Protein AF-A0A523VWP0-F1 (afdb_monomer_lite)

pLDDT: mean 94.39, std 4.13, range [69.75, 97.12]

Foldseek 3Di:
DDADPVVQAPPDWDDDPQFDCVVTGHPDDDDDDDPPPPDADPVRV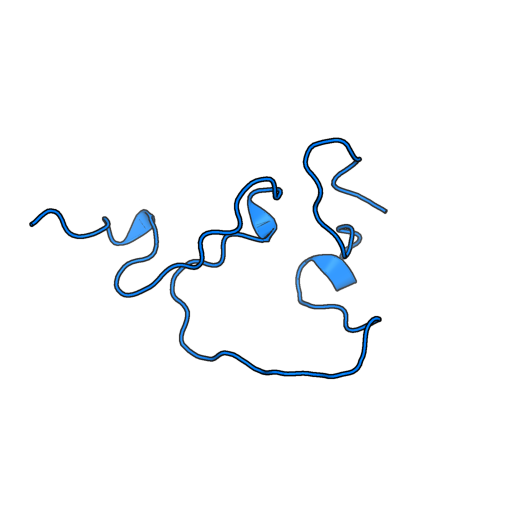VAADPVRGPVDDRGD

InterPro domains:
  IPR000572 Oxidoreductase, molybdopterin-binding domain [PF00174] (3-43)
  IPR036374 Oxidoreductase, molybdopterin-binding domain superfamily [G3DSA:3.90.420.10] (2-58)
  IPR036374 Oxidoreductase, molybdopterin-binding domain superfamily [SSF56524] (3-53)

Radius of gyration: 13.08 Å; chains: 1; bounding box: 28×24×39 Å

Structure (mmCIF, N/CA/C/O backbone):
data_AF-A0A523VWP0-F1
#
_entry.id   AF-A0A523VWP0-F1
#
loop_
_atom_site.group_PDB
_atom_site.id
_atom_site.type_symbol
_atom_site.label_atom_id
_atom_site.label_alt_id
_atom_site.label_comp_id
_atom_site.label_asym_id
_atom_site.label_entity_id
_atom_site.label_seq_id
_atom_site.pdbx_PDB_ins_code
_atom_site.Cartn_x
_atom_site.Cartn_y
_atom_site.Cartn_z
_atom_site.occupancy
_atom_site.B_iso_or_equiv
_atom_site.auth_seq_id
_atom_site.auth_comp_id
_atom_site.auth_asym_id
_atom_site.auth_atom_id
_atom_site.pdbx_PDB_model_num
ATOM 1 N N . GLU A 1 1 ? 0.939 -4.254 26.290 1.00 69.75 1 GLU A N 1
ATOM 2 C CA . GLU A 1 1 ? 0.844 -4.485 24.836 1.00 69.75 1 GLU A CA 1
ATOM 3 C C . GLU A 1 1 ? 0.562 -3.149 24.163 1.00 69.75 1 GLU A C 1
ATOM 5 O O . GLU A 1 1 ? -0.255 -2.402 24.689 1.00 69.75 1 GLU A O 1
ATOM 10 N N . ILE A 1 2 ? 1.291 -2.793 23.104 1.00 83.12 2 ILE A N 1
ATOM 11 C CA . ILE A 1 2 ? 1.096 -1.526 22.383 1.00 83.12 2 ILE A CA 1
ATOM 12 C C . ILE A 1 2 ? 0.491 -1.876 21.027 1.00 83.12 2 ILE A C 1
ATOM 14 O O . ILE A 1 2 ? 1.147 -2.516 20.209 1.00 83.12 2 ILE A O 1
ATOM 18 N N . ALA A 1 3 ? -0.761 -1.477 20.805 1.00 88.31 3 ALA A N 1
ATOM 19 C CA . ALA A 1 3 ? -1.418 -1.643 19.516 1.00 88.31 3 ALA A CA 1
ATOM 20 C C . ALA A 1 3 ? -0.848 -0.651 18.492 1.00 88.31 3 ALA A C 1
ATOM 22 O O . ALA A 1 3 ? -0.477 0.476 18.831 1.00 88.31 3 ALA A O 1
ATOM 23 N N . LEU A 1 4 ? -0.801 -1.062 17.225 1.00 92.12 4 LEU A N 1
ATOM 24 C CA . LEU A 1 4 ? -0.451 -0.171 16.124 1.00 92.12 4 LEU A CA 1
ATOM 25 C C . LEU A 1 4 ? -1.473 0.984 16.071 1.00 92.12 4 LEU A C 1
ATOM 27 O O . LEU A 1 4 ? -2.671 0.719 16.160 1.00 92.12 4 LEU A O 1
ATOM 31 N N . PRO A 1 5 ? -1.057 2.253 15.921 1.00 95.50 5 PRO A N 1
ATOM 32 C CA . PRO A 1 5 ? -2.006 3.330 15.667 1.00 95.50 5 PRO A CA 1
ATOM 33 C C . PRO A 1 5 ? -2.803 3.072 14.375 1.00 95.50 5 PRO A C 1
ATOM 35 O O . PRO A 1 5 ? -2.230 2.537 13.414 1.00 95.50 5 PRO A O 1
ATOM 38 N N . PRO A 1 6 ? -4.092 3.457 14.292 1.00 95.56 6 PRO A N 1
ATOM 39 C CA . PRO A 1 6 ? -4.898 3.295 13.081 1.00 95.56 6 PRO A CA 1
ATOM 40 C C . PRO A 1 6 ? -4.225 3.838 11.820 1.00 95.56 6 PRO A C 1
ATOM 42 O O . PRO A 1 6 ? -4.198 3.153 10.798 1.00 95.56 6 PRO A O 1
ATOM 45 N N . GLU A 1 7 ? -3.577 5.002 11.894 1.00 95.25 7 GLU A N 1
ATOM 46 C CA . GLU A 1 7 ? -2.852 5.611 10.774 1.00 95.25 7 GLU A CA 1
ATOM 47 C C . GLU A 1 7 ? -1.648 4.785 10.283 1.00 95.25 7 GLU A C 1
ATOM 49 O O . GLU A 1 7 ? -1.223 4.912 9.125 1.00 95.25 7 GLU A O 1
ATOM 54 N N . ARG A 1 8 ? -1.119 3.901 11.139 1.00 93.94 8 ARG A N 1
ATOM 55 C CA . ARG A 1 8 ? -0.008 2.995 10.827 1.00 93.94 8 ARG A CA 1
ATOM 56 C C . ARG A 1 8 ? -0.452 1.620 10.334 1.00 93.94 8 ARG A C 1
ATOM 58 O O . ARG A 1 8 ? 0.405 0.864 9.898 1.00 93.94 8 ARG A O 1
ATOM 65 N N . GLY A 1 9 ? -1.753 1.330 10.290 1.00 96.00 9 GLY A N 1
ATOM 66 C CA . GLY A 1 9 ? -2.276 0.129 9.630 1.00 96.00 9 GLY A CA 1
ATOM 67 C C . GLY A 1 9 ? -3.030 -0.846 10.525 1.00 96.00 9 GLY A C 1
ATOM 68 O O . GLY A 1 9 ? -3.237 -1.981 10.110 1.00 96.00 9 GLY A O 1
ATOM 69 N N . PHE A 1 10 ? -3.446 -0.447 11.730 1.00 95.44 10 PHE A N 1
ATOM 70 C CA . PHE A 1 10 ? -4.293 -1.295 12.579 1.00 95.44 10 PHE A CA 1
ATOM 71 C C . PHE A 1 10 ? -5.586 -1.712 11.850 1.00 95.44 10 PHE A C 1
ATOM 73 O O . PHE A 1 10 ? -6.184 -0.867 11.185 1.00 95.44 10 PHE A O 1
ATOM 80 N N . PRO A 1 11 ? -6.067 -2.963 11.974 1.00 95.38 11 PRO A N 1
ATOM 81 C CA . PRO A 1 11 ? -5.586 -4.015 12.875 1.00 95.38 11 PRO A CA 1
ATOM 82 C C . PRO A 1 11 ? -4.416 -4.835 12.330 1.00 95.38 11 PRO A C 1
ATOM 84 O O . PRO A 1 11 ? -3.827 -5.608 13.078 1.00 95.38 11 PRO A O 1
ATOM 87 N N . PHE A 1 12 ? -4.080 -4.695 11.046 1.00 95.06 12 PHE A N 1
ATOM 88 C CA . PHE A 1 12 ? -3.100 -5.558 10.403 1.00 95.06 12 PHE A CA 1
ATOM 89 C C . PHE A 1 12 ? -2.365 -4.850 9.261 1.00 95.06 12 PHE A C 1
ATOM 91 O O . PHE A 1 12 ? -2.978 -4.323 8.326 1.00 95.06 12 PHE A O 1
ATOM 98 N N . ALA A 1 13 ? -1.036 -4.876 9.336 1.00 95.69 13 ALA A N 1
ATOM 99 C CA . ALA A 1 13 ? -0.132 -4.332 8.335 1.00 95.69 13 ALA A CA 1
ATOM 100 C C . ALA A 1 13 ? 0.939 -5.370 7.979 1.00 95.69 13 ALA A C 1
ATOM 102 O O . ALA A 1 13 ? 1.378 -6.134 8.839 1.00 95.69 13 ALA A O 1
ATOM 103 N N . LEU A 1 14 ? 1.363 -5.380 6.717 1.00 95.12 14 LEU A N 1
ATOM 104 C CA . LEU A 1 14 ? 2.491 -6.178 6.245 1.00 95.12 14 LEU A CA 1
ATOM 105 C C . LEU A 1 14 ? 3.790 -5.411 6.478 1.00 95.12 14 LEU A C 1
ATOM 107 O O . LEU A 1 14 ? 3.906 -4.242 6.106 1.00 95.12 14 LEU A O 1
ATOM 111 N N . VAL A 1 15 ? 4.778 -6.109 7.028 1.00 94.62 15 VAL A N 1
ATOM 112 C CA . VAL A 1 15 ? 6.161 -5.642 7.103 1.00 94.62 15 VAL A CA 1
ATOM 113 C C . VAL A 1 15 ? 6.948 -6.363 6.018 1.00 94.62 15 VAL A C 1
ATOM 115 O O . VAL A 1 15 ? 7.009 -7.590 6.000 1.00 94.62 15 VAL A O 1
ATOM 118 N N . ALA A 1 16 ? 7.506 -5.589 5.092 1.00 95.19 16 ALA A N 1
ATOM 119 C CA . ALA A 1 16 ? 8.364 -6.080 4.024 1.00 95.19 16 ALA A CA 1
ATOM 120 C C . ALA A 1 16 ? 9.763 -5.508 4.253 1.00 95.19 16 ALA A C 1
ATOM 122 O O . ALA A 1 16 ? 10.107 -4.444 3.732 1.00 95.19 16 ALA A O 1
ATOM 123 N N . GLU A 1 17 ? 10.533 -6.178 5.110 1.00 95.81 17 GLU A N 1
ATOM 124 C CA . GLU A 1 17 ? 11.894 -5.753 5.432 1.00 95.81 17 GLU A CA 1
ATOM 125 C C . GLU A 1 17 ? 12.725 -5.595 4.155 1.00 95.81 17 GLU A C 1
ATOM 127 O O . GLU A 1 17 ? 12.556 -6.334 3.185 1.00 95.81 17 GLU A O 1
ATOM 132 N N . GLU A 1 18 ? 13.574 -4.567 4.147 1.00 96.12 18 GLU A N 1
ATOM 133 C CA . GLU A 1 18 ? 14.436 -4.217 3.011 1.00 96.12 18 GLU A CA 1
ATOM 134 C C . GLU A 1 18 ? 13.692 -3.858 1.710 1.00 96.12 18 GLU A C 1
ATOM 136 O O . GLU A 1 18 ? 14.287 -3.843 0.630 1.00 96.12 18 GLU A O 1
ATOM 141 N N . LYS A 1 19 ? 12.397 -3.515 1.801 1.00 96.81 19 LYS A N 1
ATOM 142 C CA . LYS A 1 19 ? 11.596 -3.030 0.669 1.00 96.81 19 LYS A CA 1
ATOM 143 C C . LYS A 1 19 ? 11.149 -1.586 0.826 1.00 96.81 19 LYS A C 1
ATOM 145 O O . LYS A 1 19 ? 10.888 -1.110 1.932 1.00 96.81 19 LYS A O 1
ATOM 150 N N . TRP A 1 20 ? 10.970 -0.914 -0.308 1.00 96.81 20 TRP A N 1
ATOM 151 C CA . TRP A 1 20 ? 10.348 0.406 -0.384 1.00 96.81 20 TRP A CA 1
ATOM 152 C C . TRP A 1 20 ? 8.954 0.429 0.256 1.00 96.81 20 TRP A C 1
ATOM 154 O O . TRP A 1 20 ? 8.181 -0.527 0.173 1.00 96.81 20 TRP A O 1
ATOM 164 N N . GLY A 1 21 ? 8.592 1.577 0.835 1.00 95.50 21 GLY A N 1
ATOM 165 C CA . GLY A 1 21 ? 7.374 1.733 1.637 1.00 95.50 21 GLY A CA 1
ATOM 166 C C . GLY A 1 21 ? 6.059 1.399 0.920 1.00 95.50 21 GLY A C 1
ATOM 167 O O . GLY A 1 21 ? 5.098 1.020 1.580 1.00 95.50 21 GLY A O 1
ATOM 168 N N . TYR A 1 22 ? 5.993 1.455 -0.415 1.00 95.38 22 TYR A N 1
ATOM 169 C CA . TYR A 1 22 ? 4.778 1.069 -1.151 1.00 95.38 22 TYR A CA 1
ATOM 170 C C . TYR A 1 22 ? 4.480 -0.442 -1.083 1.00 95.38 22 TYR A C 1
ATOM 172 O O . TYR A 1 22 ? 3.350 -0.847 -1.353 1.00 95.38 22 TYR A O 1
ATOM 180 N N . LYS A 1 23 ? 5.458 -1.269 -0.680 1.00 96.25 23 LYS A N 1
ATOM 181 C CA . LYS A 1 23 ? 5.272 -2.698 -0.378 1.00 96.25 23 LYS A CA 1
ATOM 182 C C . LYS A 1 23 ? 4.757 -2.956 1.045 1.00 96.25 23 LYS A C 1
ATOM 184 O O . LYS A 1 23 ? 4.307 -4.062 1.334 1.00 96.25 23 LYS A O 1
ATOM 189 N N . TRP A 1 24 ? 4.784 -1.957 1.927 1.00 96.75 24 TRP A N 1
ATOM 190 C CA . TRP A 1 24 ? 4.330 -2.066 3.316 1.00 96.75 24 TRP A CA 1
ATOM 191 C C . TRP A 1 24 ? 2.826 -1.796 3.386 1.00 96.75 24 TRP A C 1
ATOM 193 O O . TRP A 1 24 ? 2.370 -0.679 3.646 1.00 96.75 24 TRP A O 1
ATOM 203 N N . ILE A 1 25 ? 2.035 -2.821 3.071 1.00 96.38 25 ILE A N 1
ATOM 204 C CA . ILE A 1 25 ? 0.587 -2.670 2.925 1.00 96.38 25 ILE A CA 1
ATOM 205 C C . ILE A 1 25 ? -0.070 -2.511 4.295 1.00 96.38 25 ILE A C 1
ATOM 207 O O . ILE A 1 25 ? -0.004 -3.395 5.148 1.00 96.38 25 ILE A O 1
ATOM 211 N N . LYS A 1 26 ? -0.742 -1.377 4.487 1.00 96.38 26 LYS A N 1
ATOM 212 C CA . LYS A 1 26 ? -1.563 -1.083 5.665 1.00 96.38 26 LYS A CA 1
ATOM 213 C C . LYS A 1 26 ? -2.996 -1.571 5.457 1.00 96.38 26 LYS A C 1
ATOM 215 O O . LYS A 1 26 ? -3.472 -1.589 4.324 1.00 96.38 26 LYS A O 1
ATOM 220 N N . TRP A 1 27 ? -3.688 -1.887 6.553 1.00 97.12 27 TRP A N 1
ATOM 221 C CA . TRP A 1 27 ? -5.119 -2.226 6.559 1.00 97.12 27 TRP A CA 1
ATOM 222 C C . TRP A 1 27 ? -5.466 -3.428 5.669 1.00 97.12 27 TRP A C 1
ATOM 224 O O . TRP A 1 27 ? -6.398 -3.391 4.865 1.00 97.12 27 TRP A O 1
ATOM 234 N N . ILE A 1 28 ? -4.691 -4.504 5.786 1.00 96.38 28 ILE A N 1
ATOM 235 C CA . ILE A 1 28 ? -4.865 -5.691 4.943 1.00 96.38 28 ILE A CA 1
ATOM 236 C C . ILE A 1 28 ? -6.168 -6.409 5.294 1.00 96.38 28 ILE A C 1
ATOM 238 O O . ILE A 1 28 ? -6.394 -6.791 6.439 1.00 96.38 28 ILE A O 1
ATOM 242 N N . THR A 1 29 ? -6.992 -6.658 4.275 1.00 97.00 29 THR A N 1
ATOM 243 C CA . THR A 1 29 ? -8.245 -7.429 4.384 1.00 97.00 29 THR A CA 1
ATOM 244 C C . THR A 1 29 ? -8.216 -8.741 3.601 1.00 97.00 29 THR A C 1
ATOM 246 O O . THR A 1 29 ? -9.045 -9.618 3.836 1.00 97.00 29 THR A O 1
ATOM 249 N N . LYS A 1 30 ? -7.278 -8.898 2.657 1.00 96.19 30 LYS A N 1
ATOM 250 C CA . LYS A 1 30 ? -7.159 -10.082 1.799 1.00 96.19 30 LYS A CA 1
ATOM 251 C C . LYS A 1 30 ? -5.724 -10.277 1.323 1.00 96.19 30 LYS A C 1
ATOM 253 O O . LYS A 1 30 ? -5.078 -9.327 0.895 1.00 96.19 30 LYS A O 1
ATOM 258 N N . ILE A 1 31 ? -5.278 -11.530 1.314 1.00 95.12 31 ILE A N 1
ATOM 259 C CA . ILE A 1 31 ? -4.023 -11.967 0.696 1.00 95.12 31 ILE A CA 1
ATOM 260 C C . ILE A 1 31 ? -4.383 -12.942 -0.428 1.00 95.12 31 ILE A C 1
ATOM 262 O O . ILE A 1 31 ? -5.232 -13.816 -0.250 1.00 95.12 31 ILE A O 1
ATOM 266 N N . ARG A 1 32 ? -3.779 -12.765 -1.607 1.00 94.94 32 ARG A N 1
ATOM 267 C CA . ARG A 1 32 ? -3.913 -13.680 -2.747 1.00 94.94 32 ARG A CA 1
ATOM 268 C C . ARG A 1 32 ? -2.539 -14.242 -3.073 1.00 94.94 32 ARG A C 1
ATOM 270 O O . ARG A 1 32 ? -1.613 -13.471 -3.296 1.00 94.94 32 ARG A O 1
ATOM 277 N N . LEU A 1 33 ? -2.442 -15.563 -3.129 1.00 95.69 33 LEU A N 1
ATOM 278 C CA . LEU A 1 33 ? -1.265 -16.251 -3.639 1.00 95.69 33 LEU A CA 1
ATOM 279 C C . LEU A 1 33 ? -1.414 -16.447 -5.153 1.00 95.69 33 LEU A C 1
ATOM 281 O O . LEU A 1 33 ? -2.518 -16.716 -5.629 1.00 95.69 33 LEU A O 1
ATOM 285 N N . SER A 1 34 ? -0.323 -16.275 -5.888 1.00 92.69 34 SER A N 1
ATOM 286 C CA . SER A 1 34 ? -0.256 -16.413 -7.343 1.00 92.69 34 SER A CA 1
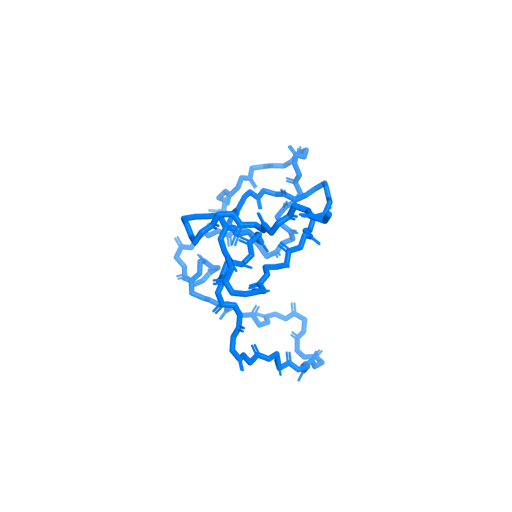ATOM 287 C C . SER A 1 34 ? 1.110 -16.977 -7.713 1.00 92.69 34 SER A C 1
ATOM 289 O O . SER A 1 34 ? 2.097 -16.657 -7.052 1.00 92.69 34 SER A O 1
ATOM 291 N N . ASP A 1 35 ? 1.159 -17.797 -8.754 1.00 96.50 35 ASP A N 1
ATOM 292 C CA . ASP A 1 35 ? 2.381 -18.311 -9.381 1.00 96.50 35 ASP A CA 1
ATOM 293 C C . ASP A 1 35 ? 2.865 -17.434 -10.552 1.00 96.50 35 ASP A C 1
ATOM 295 O O . ASP A 1 35 ? 3.996 -17.581 -11.012 1.00 96.50 35 ASP A O 1
ATOM 299 N N . ASP A 1 36 ? 2.047 -16.477 -11.002 1.00 96.38 36 ASP A N 1
ATOM 300 C CA . ASP A 1 36 ? 2.449 -15.457 -11.975 1.00 96.38 36 ASP A CA 1
ATOM 301 C C . ASP A 1 36 ? 3.500 -14.487 -11.400 1.00 96.38 36 ASP A C 1
ATOM 303 O O . ASP A 1 36 ? 3.185 -13.546 -10.666 1.00 96.38 36 ASP A O 1
ATOM 307 N N . VAL A 1 37 ? 4.758 -14.696 -11.793 1.00 92.44 37 VAL A N 1
ATOM 308 C CA . VAL A 1 37 ? 5.913 -13.857 -11.425 1.00 92.44 37 VAL A CA 1
ATOM 309 C C . VAL A 1 37 ? 5.854 -12.436 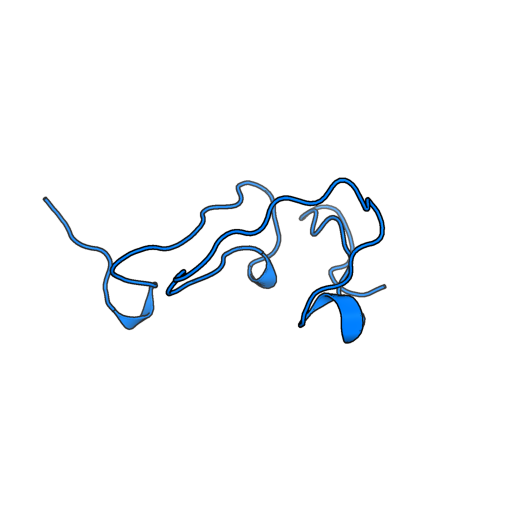-12.000 1.00 92.44 37 VAL A C 1
ATOM 311 O O . VAL A 1 37 ? 6.568 -11.553 -11.525 1.00 92.44 37 VAL A O 1
ATOM 314 N N . ASN A 1 38 ? 5.005 -12.195 -13.003 1.00 93.56 38 ASN A N 1
ATOM 315 C CA . ASN A 1 38 ? 4.854 -10.900 -13.665 1.00 93.56 38 ASN A CA 1
ATOM 316 C C . ASN A 1 38 ? 3.613 -10.134 -13.198 1.00 93.56 38 ASN A C 1
ATOM 318 O O . ASN A 1 38 ? 3.314 -9.072 -13.750 1.00 93.56 38 ASN A O 1
ATOM 322 N N . TYR A 1 39 ? 2.900 -10.630 -12.184 1.00 94.94 39 TYR A N 1
ATOM 323 C CA . TYR A 1 39 ? 1.711 -9.964 -11.671 1.00 94.94 39 TYR A CA 1
ATOM 324 C C . TYR A 1 39 ? 2.021 -8.518 -11.258 1.00 94.94 39 TYR A C 1
ATOM 326 O O . TYR A 1 39 ? 2.917 -8.257 -10.451 1.00 94.94 39 TYR A O 1
ATOM 334 N N . ARG A 1 40 ? 1.246 -7.571 -11.797 1.00 94.69 40 ARG A N 1
ATOM 335 C CA . ARG A 1 40 ? 1.344 -6.144 -11.469 1.00 94.69 40 ARG A CA 1
ATOM 336 C C . ARG A 1 40 ? 0.127 -5.696 -10.677 1.00 94.69 40 ARG A C 1
ATOM 338 O O . ARG A 1 40 ? -1.009 -5.793 -11.141 1.00 94.69 40 ARG A O 1
ATOM 345 N N . GLY A 1 41 ? 0.384 -5.193 -9.474 1.00 93.38 41 GLY A N 1
ATOM 346 C CA . GLY A 1 41 ? -0.619 -4.606 -8.604 1.00 93.38 41 GLY A CA 1
ATOM 347 C C . GLY A 1 41 ? -0.902 -3.142 -8.932 1.00 93.38 41 GLY A C 1
ATOM 348 O O . GLY A 1 41 ? -0.591 -2.621 -10.005 1.00 93.38 41 GLY A O 1
ATOM 349 N N . TYR A 1 42 ? -1.522 -2.457 -7.976 1.00 94.00 42 TYR A N 1
ATOM 350 C CA . TYR A 1 42 ? -1.912 -1.059 -8.135 1.00 94.00 42 TYR A CA 1
ATOM 351 C C . TYR A 1 42 ? -0.711 -0.127 -8.352 1.00 94.00 42 TYR A C 1
ATOM 353 O O . TYR A 1 42 ? -0.768 0.747 -9.211 1.00 94.00 42 TYR A O 1
ATOM 361 N N . TRP A 1 43 ? 0.367 -0.306 -7.587 1.00 96.12 43 TRP A N 1
ATOM 362 C CA . TRP A 1 43 ? 1.566 0.524 -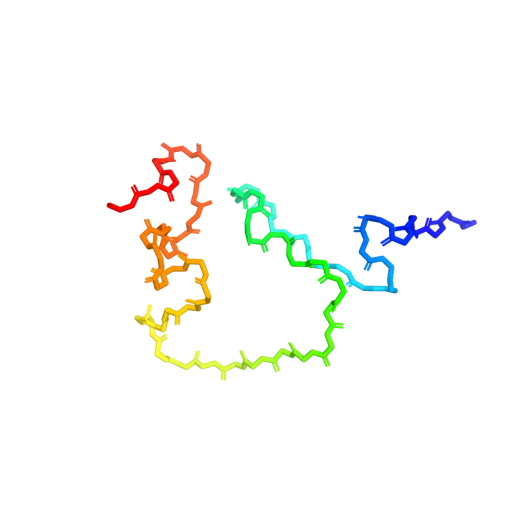7.715 1.00 96.12 43 TRP A CA 1
ATOM 363 C C . TRP A 1 43 ? 2.383 0.116 -8.935 1.00 96.12 43 TRP A C 1
ATOM 365 O O . TRP A 1 43 ? 2.814 0.963 -9.711 1.00 96.12 43 TRP A O 1
ATOM 375 N N . GLU A 1 44 ? 2.526 -1.185 -9.163 1.00 95.69 44 GLU A N 1
ATOM 376 C CA . GLU A 1 44 ? 3.356 -1.720 -10.239 1.00 95.69 44 GLU A CA 1
ATOM 377 C C . GLU A 1 44 ? 2.763 -1.436 -11.624 1.00 95.69 44 GLU A C 1
ATOM 379 O O . GLU A 1 44 ? 3.478 -1.156 -12.581 1.00 95.69 44 GLU A O 1
ATOM 384 N N . SER A 1 45 ? 1.432 -1.391 -11.734 1.00 96.00 45 SER A N 1
ATOM 385 C CA . SER A 1 45 ? 0.755 -0.924 -12.954 1.00 96.00 45 SER A CA 1
ATOM 386 C C . SER A 1 45 ? 0.943 0.572 -13.239 1.00 96.00 45 SER A C 1
ATOM 388 O O . SER A 1 45 ? 0.613 1.026 -14.332 1.00 96.00 45 SER A O 1
ATOM 390 N N . ARG A 1 46 ? 1.482 1.341 -12.285 1.00 96.25 46 ARG A N 1
ATOM 391 C CA . ARG A 1 46 ? 1.752 2.784 -12.398 1.00 96.25 46 ARG A CA 1
ATOM 392 C C . ARG A 1 46 ? 3.244 3.106 -12.508 1.00 96.25 46 ARG A C 1
ATOM 394 O O . ARG A 1 46 ? 3.623 4.256 -12.311 1.00 96.25 46 ARG A O 1
ATOM 401 N N . GLY A 1 47 ? 4.069 2.107 -12.822 1.00 95.62 47 GLY A N 1
ATOM 402 C CA . GLY A 1 47 ? 5.504 2.277 -13.054 1.00 95.62 47 GLY A CA 1
ATOM 403 C C . GLY A 1 47 ? 6.378 2.035 -11.829 1.00 95.62 47 GLY A C 1
ATOM 404 O O . GLY A 1 47 ? 7.566 2.314 -11.887 1.00 95.62 47 GLY A O 1
ATOM 405 N N . TYR A 1 48 ? 5.825 1.529 -10.723 1.00 96.81 48 TYR A N 1
ATOM 406 C CA . TYR A 1 48 ? 6.662 1.078 -9.612 1.00 96.81 48 TYR A CA 1
ATOM 407 C C . TYR A 1 48 ? 7.255 -0.298 -9.905 1.00 96.81 48 TYR A C 1
ATOM 409 O O . TYR A 1 48 ? 6.571 -1.184 -10.417 1.00 96.81 48 TYR A O 1
ATOM 417 N N . VAL A 1 49 ? 8.505 -0.501 -9.504 1.00 95.81 49 VAL A N 1
ATOM 418 C CA . VAL A 1 49 ? 9.212 -1.761 -9.75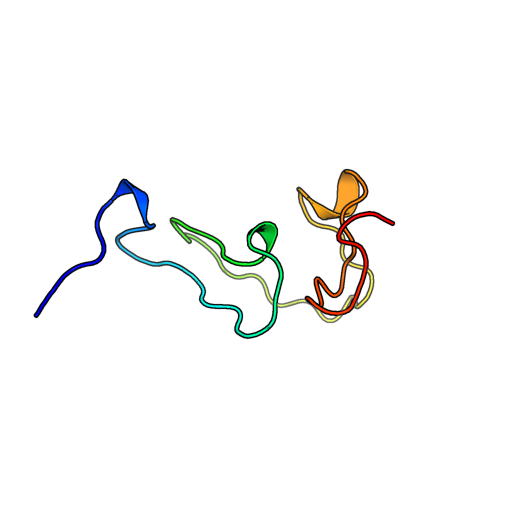4 1.00 95.81 49 VAL A CA 1
ATOM 419 C C . VAL A 1 49 ? 8.553 -2.949 -9.031 1.00 95.81 49 VAL A C 1
ATOM 421 O O . VAL A 1 49 ? 8.059 -2.833 -7.905 1.00 95.81 49 VAL A O 1
ATOM 424 N N . ASN A 1 50 ? 8.563 -4.142 -9.628 1.00 94.69 50 ASN A N 1
ATOM 425 C CA . ASN A 1 50 ? 7.953 -5.320 -8.989 1.00 94.69 50 ASN A CA 1
ATOM 426 C C . ASN A 1 50 ? 8.707 -5.766 -7.721 1.00 94.69 50 ASN A C 1
ATOM 428 O O . ASN A 1 50 ? 8.063 -6.172 -6.750 1.00 94.69 50 ASN A O 1
ATOM 432 N N . THR A 1 51 ? 10.043 -5.689 -7.696 1.00 94.75 51 THR A N 1
ATOM 433 C CA . THR A 1 51 ? 10.855 -6.226 -6.585 1.00 94.75 51 THR A CA 1
ATOM 434 C C . THR A 1 51 ? 10.847 -5.330 -5.350 1.00 94.75 51 THR A C 1
ATOM 436 O O . THR A 1 51 ? 10.802 -5.837 -4.229 1.00 94.75 51 THR A O 1
ATOM 439 N N . GLY A 1 52 ? 10.843 -4.012 -5.562 1.00 95.62 52 GLY A N 1
ATOM 440 C CA . GLY A 1 52 ? 10.809 -2.985 -4.522 1.00 95.62 52 GLY A CA 1
ATOM 441 C C . GLY A 1 52 ? 12.050 -2.940 -3.638 1.00 95.62 52 GLY A C 1
ATOM 442 O O . GLY A 1 52 ? 11.920 -2.555 -2.481 1.00 95.62 52 GLY A O 1
ATOM 443 N N . ASP A 1 53 ? 13.212 -3.350 -4.148 1.00 97.00 53 ASP A N 1
ATOM 444 C CA . ASP A 1 53 ? 14.463 -3.392 -3.381 1.00 97.00 53 ASP A CA 1
ATOM 445 C C . ASP A 1 53 ? 14.986 -1.978 -3.067 1.00 97.00 53 ASP A C 1
ATOM 447 O O . ASP A 1 53 ? 14.965 -1.100 -3.932 1.00 97.00 53 ASP A O 1
ATOM 451 N N . LEU A 1 54 ? 15.460 -1.753 -1.834 1.00 95.44 54 LEU A N 1
ATOM 452 C CA . LEU A 1 54 ? 15.957 -0.441 -1.383 1.00 95.44 54 LEU A CA 1
ATOM 453 C C . LEU A 1 54 ? 17.252 0.013 -2.076 1.00 95.44 54 LEU A C 1
ATOM 455 O O . LEU A 1 54 ? 17.547 1.206 -2.091 1.00 95.44 54 LEU A O 1
ATOM 459 N N . ASP A 1 55 ? 18.025 -0.916 -2.638 1.00 95.38 55 ASP A N 1
ATOM 460 C CA . ASP A 1 55 ? 19.258 -0.643 -3.383 1.00 95.38 55 ASP A CA 1
ATOM 461 C C . ASP A 1 55 ? 19.004 -0.274 -4.858 1.00 95.38 55 ASP A C 1
ATOM 463 O O . ASP A 1 55 ? 19.945 0.023 -5.597 1.00 95.38 55 ASP A O 1
ATOM 467 N N . LYS A 1 56 ? 17.737 -0.260 -5.293 1.00 94.88 56 LYS A N 1
ATOM 468 C CA . LYS A 1 56 ? 17.317 0.036 -6.669 1.00 94.88 56 LYS A CA 1
ATOM 469 C C . LYS A 1 56 ? 16.328 1.198 -6.723 1.00 94.88 56 LYS A C 1
ATOM 471 O O . LYS A 1 56 ? 15.698 1.570 -5.730 1.00 94.88 56 LYS A O 1
ATOM 476 N N . SER A 1 57 ? 16.176 1.763 -7.923 1.00 94.38 57 SER A N 1
ATOM 477 C CA . SER A 1 57 ? 15.119 2.736 -8.220 1.00 94.38 57 SER A CA 1
ATOM 478 C C . SER A 1 57 ? 13.749 2.160 -7.863 1.00 94.38 57 SER A C 1
ATOM 480 O O . SER A 1 57 ? 13.477 0.989 -8.116 1.00 94.38 57 SER A O 1
ATOM 482 N N . PHE A 1 58 ? 12.878 2.997 -7.299 1.00 93.50 58 PHE A N 1
ATOM 483 C CA . PHE A 1 58 ? 11.488 2.623 -7.037 1.00 93.50 58 PHE A CA 1
ATOM 484 C C . PHE A 1 58 ? 10.598 2.724 -8.288 1.00 93.50 58 PHE A C 1
ATOM 486 O O . PHE A 1 58 ? 9.481 2.208 -8.256 1.00 93.50 58 PHE A O 1
ATOM 493 N N . LEU A 1 59 ? 11.080 3.359 -9.365 1.00 93.25 59 LEU A N 1
ATOM 494 C CA . LEU A 1 59 ? 10.411 3.453 -10.669 1.00 93.25 59 LEU A CA 1
ATOM 495 C C . LEU A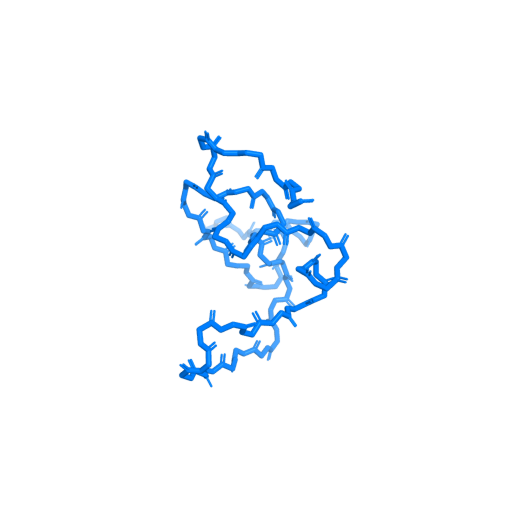 1 59 ? 11.141 2.623 -11.731 1.00 93.25 59 LEU A C 1
ATOM 497 O O . LEU A 1 59 ? 12.377 2.651 -11.764 1.00 93.25 59 LEU A O 1
ATOM 501 N N . ASP A 1 60 ? 10.351 1.935 -12.560 1.00 83.19 60 ASP A N 1
ATOM 502 C CA . ASP A 1 60 ? 10.755 1.231 -13.791 1.00 83.19 60 ASP A CA 1
ATOM 503 C C . ASP A 1 60 ? 10.911 2.206 -14.977 1.00 83.19 60 ASP A C 1
ATOM 505 O O . ASP A 1 60 ? 10.156 3.208 -15.041 1.00 83.19 60 ASP A O 1
#

Sequence (60 aa):
EIALPPERGFPFALVAEEKWGYKWIKWITKIRLSDDVNYRGYWESRGYVNTGDLDKSFLD

Secondary structure (DSSP, 8-state):
--PPPGGGTTT-B---TTB-GGGS-BS---------TT---TTGGGTB-SS-BTTS-SB-

Organism: Aerophobetes bacterium (NCBI:txid2030807)